Protein AF-A0A534R2E1-F1 (afdb_monomer_lite)

Structure (mmCIF, N/CA/C/O backbone):
data_AF-A0A534R2E1-F1
#
_entry.id   AF-A0A534R2E1-F1
#
loop_
_atom_site.group_PDB
_atom_site.id
_atom_site.type_symbol
_atom_site.label_atom_id
_atom_site.label_alt_id
_atom_site.label_comp_id
_atom_site.label_asym_id
_atom_site.label_entity_id
_atom_site.label_seq_id
_atom_site.pdbx_PDB_ins_code
_atom_site.Cartn_x
_atom_site.Cartn_y
_atom_site.Cartn_z
_atom_site.occupancy
_atom_site.B_iso_or_equiv
_atom_site.auth_seq_id
_atom_site.auth_comp_id
_atom_site.auth_asym_id
_atom_site.auth_atom_id
_atom_site.pdbx_PDB_model_num
ATOM 1 N N . MET A 1 1 ? -24.345 27.237 18.998 1.00 37.47 1 MET A N 1
ATOM 2 C CA . MET A 1 1 ? -24.044 25.891 19.537 1.00 37.47 1 MET A CA 1
ATOM 3 C C . MET A 1 1 ? -23.696 25.000 18.353 1.00 37.47 1 MET A C 1
ATOM 5 O O . MET A 1 1 ? -24.515 24.885 17.466 1.00 37.47 1 MET A O 1
ATOM 9 N N . GLY A 1 2 ? -22.516 24.431 18.159 1.00 43.09 2 GLY A N 1
ATOM 10 C CA . GLY A 1 2 ? -21.396 24.215 19.059 1.00 43.09 2 GLY A CA 1
ATOM 11 C C . GLY A 1 2 ? -20.818 22.838 18.740 1.00 43.09 2 GLY A C 1
ATOM 12 O O . GLY A 1 2 ? -21.173 21.886 19.416 1.00 43.09 2 GLY A O 1
ATOM 13 N N . ARG A 1 3 ? -19.994 22.742 17.685 1.00 42.62 3 ARG A N 1
ATOM 14 C CA . ARG A 1 3 ? -18.865 21.799 17.539 1.00 42.62 3 ARG A CA 1
ATOM 15 C C . ARG A 1 3 ? -18.201 21.977 16.169 1.00 42.62 3 ARG A C 1
ATOM 17 O O . ARG A 1 3 ? -18.315 21.154 15.270 1.00 42.62 3 ARG A O 1
ATOM 24 N N . ARG A 1 4 ? -17.419 23.053 16.039 1.00 49.12 4 ARG A N 1
ATOM 25 C CA . ARG A 1 4 ? -16.232 23.027 15.177 1.00 49.12 4 ARG A CA 1
ATOM 26 C C . ARG A 1 4 ? -15.201 22.195 15.933 1.00 49.12 4 ARG A C 1
ATOM 28 O O . ARG A 1 4 ? -14.351 22.738 16.628 1.00 49.12 4 ARG A O 1
ATOM 35 N N . LEU A 1 5 ? -15.347 20.871 15.884 1.00 49.53 5 LEU A N 1
ATOM 36 C CA . LEU A 1 5 ? -14.238 20.007 16.245 1.00 49.53 5 LEU A CA 1
ATOM 37 C C . LEU A 1 5 ? -13.210 20.228 15.152 1.00 49.53 5 LEU A C 1
ATOM 39 O O . LEU A 1 5 ? -13.391 19.819 14.008 1.00 49.53 5 LEU A O 1
ATOM 43 N N . VAL A 1 6 ? -12.180 20.980 15.520 1.00 50.22 6 VAL A N 1
ATOM 44 C CA . VAL A 1 6 ? -10.857 20.903 14.931 1.00 50.22 6 VAL A CA 1
ATOM 45 C C . VAL A 1 6 ? -10.563 19.418 14.770 1.00 50.22 6 VAL A C 1
ATOM 47 O O . VAL A 1 6 ? -10.132 18.749 15.701 1.00 50.22 6 VAL A O 1
ATOM 50 N N . GLN A 1 7 ? -10.867 18.867 13.597 1.00 51.03 7 GLN A N 1
ATOM 51 C CA . GLN A 1 7 ? -10.360 17.573 13.199 1.00 51.03 7 GLN A CA 1
ATOM 52 C C . GLN A 1 7 ? -8.905 17.827 12.813 1.00 51.03 7 GLN A C 1
ATOM 54 O O . GLN A 1 7 ? -8.505 17.740 11.657 1.00 51.03 7 GLN A O 1
ATOM 59 N N . GLN A 1 8 ? -8.094 18.118 13.834 1.00 46.84 8 GLN A N 1
ATOM 60 C CA . GLN A 1 8 ? -6.790 17.495 13.971 1.00 46.84 8 GLN A CA 1
ATOM 61 C C . GLN A 1 8 ? -7.055 15.985 13.961 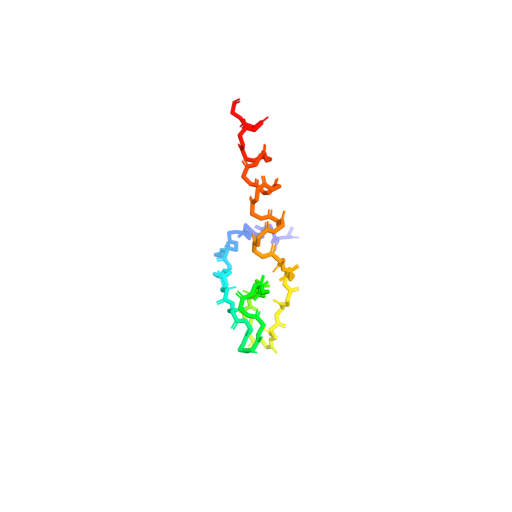1.00 46.84 8 GLN A C 1
ATOM 63 O O . GLN A 1 8 ? -7.015 15.316 14.988 1.00 46.84 8 GLN A O 1
ATOM 68 N N . ARG A 1 9 ? -7.436 15.440 12.798 1.00 53.09 9 ARG A N 1
ATOM 69 C CA . ARG A 1 9 ? -7.306 14.016 12.565 1.00 53.09 9 ARG A CA 1
ATOM 70 C C . ARG A 1 9 ? -5.812 13.826 12.701 1.00 53.09 9 ARG A C 1
ATOM 72 O O . ARG A 1 9 ? -5.067 14.346 11.871 1.00 53.09 9 ARG A O 1
ATOM 79 N N . ALA A 1 10 ? -5.373 13.161 13.766 1.00 55.62 10 ALA A N 1
ATOM 80 C CA . ALA A 1 10 ? -4.142 12.404 13.666 1.00 55.62 10 ALA A CA 1
ATOM 81 C C . ALA A 1 10 ? -4.263 11.692 12.319 1.00 55.62 10 ALA A C 1
ATOM 83 O O . ALA A 1 10 ? -5.245 10.980 12.100 1.00 55.62 10 ALA A O 1
ATOM 84 N N . ALA A 1 11 ? -3.435 12.075 11.347 1.00 58.91 11 ALA A N 1
ATOM 85 C CA . ALA A 1 11 ? -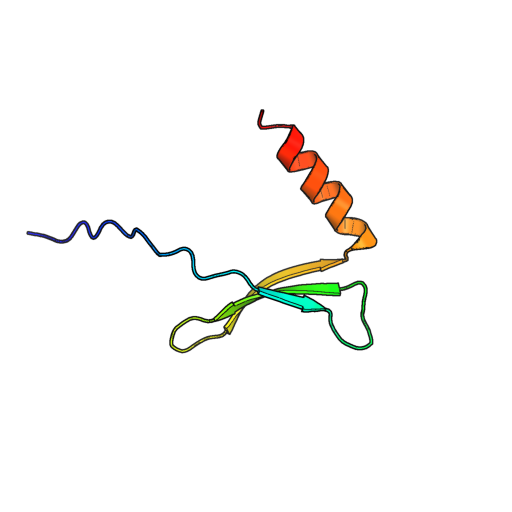3.515 11.477 10.033 1.00 58.91 11 ALA A CA 1
ATOM 86 C C . ALA A 1 11 ? -3.263 9.993 10.278 1.00 58.91 11 ALA A C 1
ATOM 88 O O . ALA A 1 11 ? -2.147 9.631 10.642 1.00 58.91 11 ALA A O 1
ATOM 89 N N . GLU A 1 12 ? -4.320 9.179 10.225 1.00 70.25 12 GLU A N 1
ATOM 90 C CA . GLU A 1 12 ? -4.192 7.747 10.449 1.00 70.25 12 GLU A CA 1
ATOM 91 C C . GLU A 1 12 ? -3.089 7.246 9.527 1.00 70.25 12 GLU A C 1
ATOM 93 O O . GLU A 1 12 ? -3.084 7.555 8.328 1.00 70.25 12 GLU A O 1
ATOM 98 N N . GLU A 1 13 ? -2.108 6.568 10.117 1.00 85.12 13 GLU A N 1
ATOM 99 C CA . GLU A 1 13 ? -0.873 6.234 9.430 1.00 85.12 13 GLU A CA 1
ATOM 100 C C . GLU A 1 13 ? -1.186 5.381 8.198 1.00 85.12 13 GLU A C 1
ATOM 102 O O . GLU A 1 13 ? -1.759 4.290 8.289 1.00 85.12 13 GLU A O 1
ATOM 107 N N . VAL A 1 14 ? -0.813 5.893 7.026 1.00 91.31 14 VAL A N 1
ATOM 108 C CA . VAL A 1 14 ? -0.935 5.145 5.778 1.00 91.31 14 VAL A CA 1
ATOM 109 C C . VAL A 1 14 ? 0.142 4.073 5.760 1.00 91.31 14 VAL A C 1
ATOM 111 O O . VAL A 1 14 ? 1.335 4.365 5.803 1.00 91.31 14 VAL A O 1
ATOM 114 N N . ARG A 1 15 ? -0.291 2.823 5.640 1.00 93.75 15 ARG A N 1
ATOM 115 C CA . ARG A 1 15 ? 0.561 1.641 5.551 1.00 93.75 15 ARG A CA 1
ATOM 116 C C . ARG A 1 15 ? 0.707 1.196 4.103 1.00 93.75 15 ARG A C 1
ATOM 118 O O . ARG A 1 15 ? -0.139 1.481 3.252 1.00 93.75 15 ARG A O 1
ATOM 125 N N . VAL A 1 16 ? 1.783 0.459 3.834 1.00 94.00 16 VAL A N 1
ATOM 126 C CA . VAL A 1 16 ? 2.079 -0.105 2.512 1.00 94.00 16 VAL A CA 1
ATOM 127 C C . VAL A 1 16 ? 2.201 -1.618 2.609 1.00 94.00 16 VAL A C 1
ATOM 129 O O . VAL A 1 16 ? 2.917 -2.135 3.462 1.00 94.00 16 VAL A O 1
ATOM 132 N N . TRP A 1 17 ? 1.526 -2.322 1.705 1.00 95.31 17 TRP A N 1
ATOM 133 C CA . TRP A 1 17 ? 1.612 -3.772 1.557 1.00 95.31 17 TRP A CA 1
ATOM 134 C C . TRP A 1 17 ? 2.139 -4.140 0.159 1.00 95.31 17 TRP A C 1
ATOM 136 O O . TRP A 1 17 ? 1.442 -3.905 -0.836 1.00 95.31 17 TRP A O 1
ATOM 146 N N . PRO A 1 18 ? 3.343 -4.735 0.044 1.00 94.81 18 PRO A N 1
ATOM 147 C CA . PRO A 1 18 ? 3.797 -5.385 -1.183 1.00 94.81 18 PRO A CA 1
ATOM 148 C C . PRO A 1 18 ? 3.035 -6.693 -1.397 1.00 94.81 18 PRO A C 1
ATOM 150 O O . PRO A 1 18 ? 3.056 -7.570 -0.537 1.00 94.81 18 PRO A O 1
ATOM 153 N N . VAL A 1 19 ? 2.369 -6.851 -2.540 1.00 94.19 19 VAL A N 1
ATOM 154 C CA . VAL A 1 19 ? 1.557 -8.050 -2.799 1.00 94.19 19 VAL A CA 1
ATOM 155 C C . VAL A 1 19 ? 2.473 -9.261 -3.053 1.00 94.19 19 VAL A C 1
ATOM 157 O O . VAL A 1 19 ? 3.265 -9.229 -4.004 1.00 94.19 19 VAL A O 1
ATOM 160 N N . PRO A 1 20 ? 2.401 -10.343 -2.249 1.00 92.62 20 PRO A N 1
ATOM 161 C CA . PRO A 1 20 ? 3.175 -11.559 -2.498 1.00 92.62 20 PRO A CA 1
ATOM 162 C C . PRO A 1 20 ? 2.894 -12.118 -3.899 1.00 92.62 20 PRO A C 1
ATOM 164 O O . PRO A 1 20 ? 1.763 -12.088 -4.370 1.00 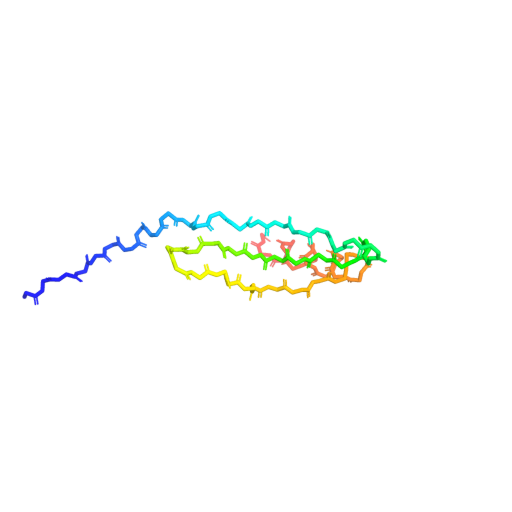92.62 20 PRO A O 1
ATOM 167 N N . GLY A 1 21 ? 3.932 -12.564 -4.609 1.00 93.25 21 GLY A N 1
ATOM 168 C CA . GLY A 1 21 ? 3.826 -12.981 -6.019 1.00 93.25 21 GLY A CA 1
ATOM 169 C C . GLY A 1 21 ? 3.714 -11.825 -7.030 1.00 93.25 21 GLY A C 1
ATOM 170 O O . GLY A 1 21 ? 4.089 -11.988 -8.185 1.00 93.25 21 GLY A O 1
ATOM 171 N N . PHE A 1 22 ? 3.333 -10.624 -6.588 1.00 90.38 22 PHE A N 1
ATOM 172 C CA . PHE A 1 22 ? 3.176 -9.421 -7.410 1.00 90.38 22 PHE A CA 1
ATOM 173 C C . PHE A 1 22 ? 3.992 -8.260 -6.835 1.00 90.38 22 PHE A C 1
ATOM 175 O O . PHE A 1 22 ? 3.481 -7.173 -6.587 1.00 90.38 22 PHE A O 1
ATOM 182 N N . ARG A 1 23 ? 5.303 -8.471 -6.652 1.00 82.88 23 ARG A N 1
ATOM 183 C CA . ARG A 1 23 ? 6.216 -7.541 -5.945 1.00 82.88 23 ARG A CA 1
ATOM 184 C C . ARG A 1 23 ? 6.278 -6.119 -6.517 1.00 82.88 23 ARG A C 1
ATOM 186 O O . ARG A 1 23 ? 6.784 -5.213 -5.863 1.00 82.88 23 ARG A O 1
ATOM 193 N N . ARG A 1 24 ? 5.803 -5.918 -7.750 1.00 92.38 24 ARG A N 1
ATOM 194 C CA . ARG A 1 24 ? 5.714 -4.595 -8.381 1.00 92.38 24 ARG A CA 1
ATOM 195 C C . ARG A 1 24 ? 4.429 -3.849 -8.033 1.00 92.38 24 ARG A C 1
ATOM 197 O O . ARG A 1 24 ? 4.334 -2.686 -8.386 1.00 92.38 24 ARG A O 1
ATOM 204 N N . PHE A 1 25 ? 3.471 -4.466 -7.351 1.00 94.44 25 PHE A N 1
ATOM 205 C CA . PHE A 1 25 ? 2.248 -3.818 -6.896 1.00 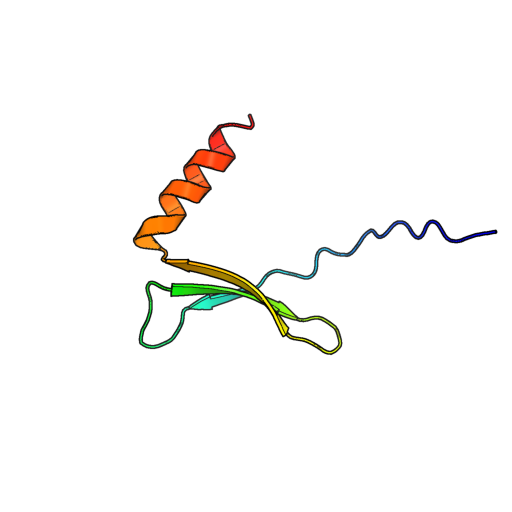94.44 25 PHE A CA 1
ATOM 206 C C . PHE A 1 25 ? 2.324 -3.506 -5.402 1.00 94.44 25 PHE A C 1
ATOM 208 O O . PHE A 1 25 ? 2.650 -4.366 -4.581 1.00 94.44 25 PHE A O 1
ATOM 215 N N . LEU A 1 26 ? 2.014 -2.256 -5.069 1.00 94.31 26 LEU A N 1
ATOM 216 C CA . LEU A 1 26 ? 1.976 -1.728 -3.712 1.00 94.31 26 LEU A CA 1
ATOM 217 C C . LEU A 1 26 ? 0.551 -1.279 -3.400 1.00 94.31 26 LEU A C 1
ATOM 219 O O . LEU A 1 26 ? -0.007 -0.447 -4.122 1.00 94.31 26 LEU A O 1
ATOM 223 N N . ILE A 1 27 ? -0.022 -1.813 -2.325 1.00 95.12 27 ILE A N 1
ATOM 224 C CA . ILE A 1 27 ? -1.320 -1.385 -1.803 1.00 95.12 27 ILE A CA 1
ATOM 225 C C . ILE A 1 27 ? -1.066 -0.396 -0.670 1.00 95.12 27 ILE A C 1
ATOM 227 O O . ILE A 1 27 ? -0.428 -0.740 0.324 1.00 95.12 27 ILE A O 1
ATOM 231 N N . PHE A 1 28 ? -1.569 0.824 -0.827 1.00 94.50 28 PHE A N 1
ATOM 232 C CA . PHE A 1 28 ? -1.589 1.844 0.215 1.00 94.50 28 PHE A CA 1
ATOM 233 C C . PHE A 1 28 ? -2.945 1.793 0.896 1.00 94.50 28 PHE A C 1
ATOM 235 O O . PHE A 1 28 ? -3.977 1.937 0.234 1.00 94.50 28 PHE A O 1
ATOM 242 N N . TYR A 1 29 ? -2.943 1.593 2.203 1.00 95.06 29 TYR A N 1
ATOM 243 C CA . TYR A 1 29 ? -4.162 1.437 2.979 1.00 95.06 29 TY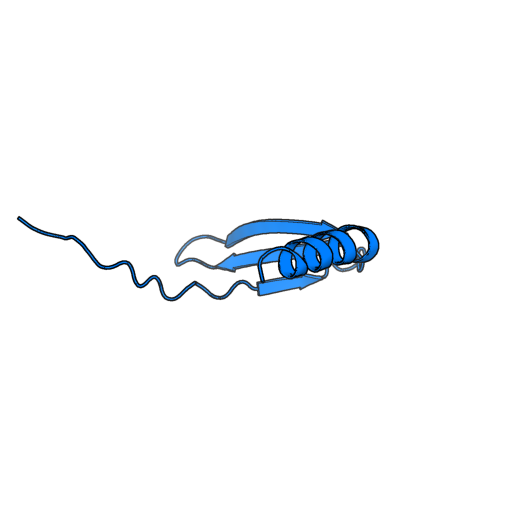R A CA 1
ATOM 244 C C . TYR A 1 29 ? -4.026 2.106 4.339 1.00 95.06 29 TYR A C 1
ATOM 246 O O . TYR A 1 29 ? -2.923 2.408 4.792 1.00 95.06 29 TYR A O 1
ATOM 254 N N . ARG A 1 30 ? -5.155 2.317 5.000 1.00 93.62 30 ARG A N 1
ATOM 255 C CA . ARG A 1 30 ? -5.203 2.672 6.417 1.00 93.62 30 ARG A CA 1
ATOM 256 C C . ARG A 1 30 ? -6.214 1.792 7.129 1.00 93.62 30 ARG A C 1
ATOM 258 O O . ARG A 1 30 ? -7.115 1.239 6.498 1.00 93.62 30 ARG A O 1
ATOM 265 N N . VAL A 1 31 ? -6.031 1.659 8.433 1.00 92.88 31 VAL A N 1
ATOM 266 C CA . VAL A 1 31 ? -6.950 0.935 9.308 1.00 92.88 31 VAL A CA 1
ATOM 267 C C . VAL A 1 31 ? -7.653 1.972 10.169 1.00 92.88 31 VAL A C 1
ATOM 269 O O . VAL A 1 31 ? -6.985 2.698 10.901 1.00 92.88 31 VAL A O 1
ATOM 272 N N . THR A 1 32 ? -8.975 2.031 10.050 1.00 88.06 32 THR A N 1
ATOM 273 C CA . THR A 1 32 ? -9.845 2.785 10.956 1.00 88.06 32 THR A CA 1
ATOM 274 C C . THR A 1 32 ? -10.336 1.852 12.068 1.00 88.06 32 THR A C 1
ATOM 276 O O . THR A 1 32 ? -10.013 0.663 12.076 1.00 88.06 32 THR A O 1
ATOM 279 N N . GLU A 1 33 ? -11.157 2.354 12.992 1.00 87.94 33 GLU A N 1
ATOM 280 C CA . GLU A 1 33 ? -11.711 1.557 14.099 1.00 87.94 33 GLU A CA 1
ATOM 281 C C . GLU A 1 33 ? -12.412 0.261 13.644 1.00 87.94 33 GLU A C 1
ATOM 283 O O . GLU A 1 33 ? -12.324 -0.759 14.324 1.00 87.94 33 GLU A O 1
ATOM 288 N N . ASN A 1 34 ? -13.069 0.268 12.479 1.00 92.44 34 ASN A N 1
ATOM 289 C CA . ASN A 1 34 ? -13.898 -0.856 12.026 1.00 92.44 34 ASN A CA 1
ATOM 290 C C . ASN A 1 34 ? -13.612 -1.304 10.592 1.00 92.44 34 ASN A C 1
ATOM 292 O O . ASN A 1 34 ? -14.224 -2.264 10.125 1.00 92.44 34 ASN A O 1
ATOM 296 N N . THR A 1 35 ? -12.739 -0.608 9.861 1.00 92.56 35 THR A N 1
ATOM 297 C CA . THR A 1 35 ? -12.555 -0.865 8.430 1.00 92.56 35 THR A CA 1
ATOM 298 C C . THR A 1 35 ? -11.100 -0.783 8.006 1.00 92.56 35 THR A C 1
ATOM 300 O O . THR A 1 35 ? -10.295 -0.054 8.584 1.00 92.56 35 THR A O 1
ATOM 303 N N . LEU A 1 36 ? -10.780 -1.513 6.940 1.00 93.88 36 LEU A N 1
ATOM 304 C CA . LEU A 1 36 ? -9.560 -1.314 6.177 1.00 93.88 36 LEU A CA 1
ATOM 305 C C . LEU A 1 36 ? -9.922 -0.565 4.899 1.00 93.88 36 LEU A C 1
ATOM 307 O O . LEU A 1 36 ? -10.664 -1.071 4.058 1.00 93.88 36 LEU A O 1
ATOM 311 N N . GLU A 1 37 ? -9.377 0.634 4.746 1.00 94.38 37 GLU A N 1
ATOM 312 C CA . GLU A 1 37 ? -9.611 1.460 3.568 1.00 94.38 37 GLU A CA 1
ATOM 313 C C . GLU A 1 37 ? -8.421 1.366 2.615 1.00 94.38 37 GLU A C 1
ATOM 315 O O . GLU A 1 37 ? -7.301 1.757 2.955 1.00 94.38 37 GLU A O 1
ATOM 320 N N . VAL A 1 38 ? -8.664 0.883 1.394 1.00 95.38 38 VAL A N 1
ATOM 321 C CA . VAL A 1 38 ? -7.667 0.906 0.318 1.00 95.38 38 VAL A CA 1
ATOM 322 C C . VAL A 1 38 ? -7.675 2.283 -0.335 1.00 95.38 38 VAL A C 1
ATOM 324 O O . VAL A 1 38 ? -8.640 2.683 -0.980 1.00 95.38 38 VAL A O 1
ATOM 327 N N . ILE A 1 39 ? -6.568 3.002 -0.194 1.00 93.62 39 ILE A N 1
ATOM 328 C CA . ILE A 1 39 ? -6.420 4.374 -0.686 1.00 93.62 39 ILE A CA 1
ATOM 329 C C . ILE A 1 39 ? -5.970 4.361 -2.152 1.00 93.62 39 ILE A C 1
ATOM 331 O O . ILE A 1 39 ? -6.477 5.118 -2.986 1.00 93.62 39 ILE A O 1
ATOM 335 N N . ARG A 1 40 ? -4.981 3.515 -2.473 1.00 92.06 40 ARG A N 1
ATOM 336 C CA . ARG A 1 40 ? -4.400 3.369 -3.817 1.00 92.06 40 ARG A CA 1
ATOM 337 C C . ARG A 1 40 ? -3.787 1.986 -4.006 1.00 92.06 40 ARG A C 1
ATOM 339 O O . ARG A 1 40 ? -3.228 1.413 -3.075 1.00 92.06 40 ARG A O 1
ATOM 346 N N . VAL A 1 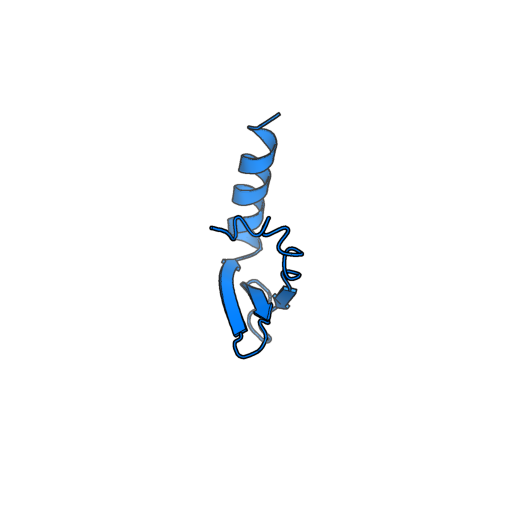41 ? -3.764 1.540 -5.257 1.00 93.12 41 VAL A N 1
ATOM 347 C CA . VAL A 1 41 ? -2.912 0.444 -5.728 1.00 93.12 41 VAL A CA 1
ATOM 348 C C . VAL A 1 41 ? -1.999 1.011 -6.808 1.00 93.12 41 VAL A C 1
ATOM 350 O O . VAL A 1 41 ? -2.489 1.612 -7.762 1.00 93.12 41 VAL A O 1
ATOM 353 N N . LEU A 1 42 ? -0.684 0.870 -6.640 1.00 93.00 42 LEU A N 1
ATOM 354 C CA . LEU A 1 42 ? 0.314 1.415 -7.565 1.00 93.00 42 LEU A CA 1
ATOM 355 C C . LEU A 1 42 ? 1.246 0.322 -8.078 1.00 93.00 42 LEU A C 1
ATOM 357 O O . LEU A 1 42 ? 1.648 -0.562 -7.323 1.00 93.00 42 LEU A O 1
ATOM 361 N N . HIS A 1 43 ? 1.651 0.433 -9.340 1.00 92.44 43 HIS A N 1
ATOM 362 C CA . HIS A 1 43 ? 2.731 -0.355 -9.911 1.00 92.44 43 HIS A CA 1
ATOM 363 C C . HIS A 1 43 ? 4.063 0.391 -9.729 1.00 92.44 43 HIS A C 1
ATOM 365 O O . HIS A 1 43 ? 4.352 1.354 -10.443 1.00 92.44 43 HIS A O 1
ATOM 371 N N . SER A 1 44 ? 4.917 -0.068 -8.813 1.00 84.19 44 SER A N 1
ATOM 372 C CA . SER A 1 44 ? 6.141 0.609 -8.364 1.00 84.19 44 SER A CA 1
ATOM 373 C C . SER A 1 44 ? 7.051 1.066 -9.509 1.00 84.19 44 SER A C 1
ATOM 375 O O . SER A 1 44 ? 7.470 2.217 -9.534 1.00 84.19 44 SER A O 1
ATOM 377 N N . ALA A 1 45 ? 7.282 0.236 -10.529 1.00 86.12 45 ALA A N 1
ATOM 378 C CA . ALA A 1 45 ? 8.162 0.616 -11.642 1.00 86.12 45 ALA A CA 1
ATOM 379 C C . ALA A 1 45 ? 7.554 1.642 -12.625 1.00 86.12 45 ALA A C 1
ATOM 381 O O . ALA A 1 45 ? 8.280 2.214 -13.430 1.00 86.12 45 ALA A O 1
ATOM 382 N N . ARG A 1 46 ? 6.232 1.857 -12.600 1.00 84.50 46 ARG A N 1
ATOM 383 C CA . ARG A 1 46 ? 5.528 2.758 -13.536 1.00 84.50 46 ARG A CA 1
ATOM 384 C C . ARG A 1 46 ? 5.100 4.051 -12.851 1.00 84.50 46 ARG A C 1
ATOM 386 O O . ARG A 1 46 ? 5.217 5.130 -13.426 1.00 84.50 46 ARG A O 1
ATOM 393 N N . ASP A 1 47 ? 4.655 3.942 -11.605 1.00 79.31 47 ASP A N 1
ATOM 394 C CA . ASP A 1 47 ? 4.006 5.039 -10.898 1.00 79.31 47 ASP A CA 1
ATOM 395 C C . ASP A 1 47 ? 4.964 5.849 -10.019 1.00 79.31 47 ASP A C 1
ATOM 397 O O . ASP A 1 47 ? 4.726 7.041 -9.823 1.00 79.31 47 ASP A O 1
ATOM 401 N N . VAL A 1 48 ? 6.082 5.273 -9.549 1.00 70.88 48 VAL A N 1
ATOM 402 C CA . VAL A 1 48 ? 7.055 5.993 -8.699 1.00 70.88 48 VAL A CA 1
ATOM 403 C C . VAL A 1 48 ? 7.610 7.226 -9.413 1.00 70.88 48 VAL A C 1
ATOM 405 O O . VAL A 1 48 ? 7.628 8.316 -8.845 1.00 70.88 48 VAL A O 1
ATOM 408 N N . VAL A 1 49 ? 7.970 7.099 -10.692 1.00 68.19 49 VAL A N 1
ATOM 409 C CA . VAL A 1 49 ? 8.479 8.225 -11.496 1.00 68.19 49 VAL A CA 1
ATOM 410 C C . VAL A 1 49 ? 7.420 9.322 -11.655 1.00 68.19 49 VAL A C 1
ATOM 412 O O . VAL A 1 49 ? 7.735 10.512 -11.605 1.00 68.19 49 VAL A O 1
ATOM 415 N N . ARG A 1 50 ? 6.145 8.945 -11.808 1.00 67.69 50 ARG A N 1
ATOM 416 C CA . ARG A 1 50 ? 5.032 9.892 -11.955 1.00 67.69 50 ARG A CA 1
ATOM 417 C C . ARG A 1 50 ? 4.747 10.652 -10.659 1.00 67.69 50 ARG A C 1
ATOM 419 O O . ARG A 1 50 ? 4.465 11.848 -10.713 1.00 67.69 50 ARG A O 1
ATOM 426 N N . VAL A 1 51 ? 4.822 9.974 -9.513 1.00 67.44 51 VAL A N 1
ATOM 427 C CA . VAL A 1 51 ? 4.627 10.589 -8.192 1.00 67.44 51 VAL A CA 1
ATOM 428 C C . VAL A 1 51 ? 5.781 11.540 -7.870 1.00 67.44 51 VAL A C 1
ATOM 430 O O . VAL A 1 51 ? 5.525 12.697 -7.547 1.00 67.44 51 VAL A O 1
ATOM 433 N N . LEU A 1 52 ? 7.035 11.117 -8.072 1.00 64.44 52 LEU A N 1
ATOM 434 C CA . LEU A 1 52 ? 8.220 11.951 -7.821 1.00 64.44 52 LEU A CA 1
ATOM 435 C C . LEU A 1 52 ? 8.235 13.240 -8.660 1.00 64.44 52 LEU A C 1
ATOM 437 O O . LEU A 1 52 ? 8.615 14.299 -8.162 1.00 64.44 52 LEU A O 1
ATOM 441 N N . ARG A 1 53 ? 7.765 13.189 -9.914 1.00 60.44 53 ARG A N 1
ATOM 442 C CA . ARG A 1 53 ? 7.664 14.379 -10.779 1.00 60.44 53 ARG A CA 1
ATOM 443 C C . ARG A 1 53 ? 6.624 15.399 -10.308 1.00 60.44 53 ARG A C 1
ATOM 445 O O . ARG A 1 53 ? 6.786 16.585 -10.578 1.00 60.44 53 ARG A O 1
ATOM 452 N N . ARG A 1 54 ? 5.558 14.968 -9.626 1.00 59.53 54 ARG A N 1
ATOM 453 C CA . ARG A 1 54 ? 4.513 15.875 -9.119 1.00 59.53 54 ARG A CA 1
ATOM 454 C C . ARG A 1 54 ? 4.975 16.654 -7.893 1.00 59.53 54 ARG A C 1
ATOM 456 O O . ARG A 1 54 ? 4.664 17.834 -7.790 1.00 59.53 54 ARG A O 1
ATOM 463 N N . THR A 1 55 ? 5.750 16.026 -7.013 1.00 59.16 55 THR A N 1
ATOM 464 C CA . THR A 1 55 ? 6.241 16.659 -5.780 1.00 59.16 55 THR A CA 1
ATOM 465 C C . THR A 1 55 ? 7.271 17.763 -6.056 1.00 59.16 55 THR A C 1
ATOM 467 O O . THR A 1 55 ? 7.325 18.744 -5.325 1.00 59.16 55 THR A O 1
ATOM 470 N N . GLN A 1 56 ? 8.036 17.654 -7.148 1.00 53.66 56 GLN A N 1
ATOM 471 C CA . GLN A 1 56 ? 9.038 18.647 -7.575 1.00 53.66 56 GLN A CA 1
ATOM 472 C C . GLN A 1 56 ? 8.436 19.935 -8.172 1.00 53.66 56 GLN A C 1
ATOM 474 O O . GLN A 1 56 ? 9.145 20.917 -8.334 1.00 53.66 56 GLN A O 1
ATOM 479 N N . ARG A 1 57 ? 7.142 19.950 -8.529 1.00 52.59 57 ARG A N 1
ATOM 480 C CA . ARG A 1 57 ? 6.494 21.082 -9.227 1.00 52.59 57 ARG A CA 1
ATOM 481 C C . ARG A 1 57 ? 5.727 22.032 -8.298 1.00 52.59 57 ARG A C 1
ATOM 483 O O . ARG A 1 57 ? 5.046 22.926 -8.783 1.00 52.59 57 ARG A O 1
ATOM 490 N N . SER A 1 58 ? 5.796 21.789 -6.989 1.00 49.31 58 SER A N 1
ATOM 491 C CA . SER A 1 58 ? 5.118 22.560 -5.937 1.00 49.31 58 SER A CA 1
ATOM 492 C C . SER A 1 58 ? 6.114 23.168 -4.937 1.00 49.31 58 SER A C 1
ATOM 494 O O . SER A 1 58 ? 5.781 23.343 -3.763 1.00 49.31 58 SER A O 1
ATOM 496 N N . ARG A 1 59 ? 7.337 23.444 -5.394 1.00 46.38 59 ARG A N 1
ATOM 497 C CA . ARG A 1 59 ? 8.338 24.258 -4.704 1.00 46.38 59 ARG A CA 1
ATOM 498 C C . ARG A 1 59 ? 8.756 25.399 -5.611 1.00 46.38 59 ARG A C 1
ATOM 500 O O . ARG A 1 59 ? 8.832 25.142 -6.833 1.00 46.38 59 ARG A O 1
#

pLDDT: mean 76.79, std 18.98, range [37.47, 95.38]

Sequence (59 aa):
MGRRLVQQRAAEEVRVWPVPGFRRFLIFYRVTENTLEVIRVLHSARDVVRVLRRTQRSR

Foldseek 3Di:
DDDPPPPPPPPQDWDWDQDVVRNQWIFTWGDDPPDIGTPDIDRNVPCVVVVVVVVVVPD

Secondary structure (DSSP, 8-state):
-----------PPPEEEEETTEEEEEEEEEE-SS-EEEEEEEEHHHHHHHHHHHHTT--

Radius of gyration: 16.01 Å; chains: 1; bounding box: 33×39×33 Å